Protein AF-A0A317YQX6-F1 (afdb_monomer_lite)

pLDDT: mean 71.32, std 10.93, range [51.88, 89.0]

Structure (mmCIF, N/CA/C/O backbone):
data_AF-A0A317YQX6-F1
#
_entry.id   AF-A0A317YQX6-F1
#
loop_
_atom_site.group_PDB
_atom_site.id
_atom_site.type_symbol
_atom_site.label_atom_id
_atom_site.label_alt_id
_atom_site.label_comp_id
_atom_site.label_asym_id
_atom_site.label_entity_id
_atom_site.label_seq_id
_atom_site.pdbx_PDB_ins_code
_atom_site.Cartn_x
_atom_site.Cartn_y
_atom_site.Cartn_z
_atom_site.occupancy
_atom_site.B_iso_or_equiv
_atom_site.auth_seq_id
_atom_site.auth_comp_id
_atom_site.auth_asym_id
_atom_site.auth_atom_id
_atom_site.pdbx_PDB_model_num
ATOM 1 N N . MET A 1 1 ? -12.286 6.075 16.966 1.00 51.88 1 MET A N 1
ATOM 2 C CA . MET A 1 1 ? -11.481 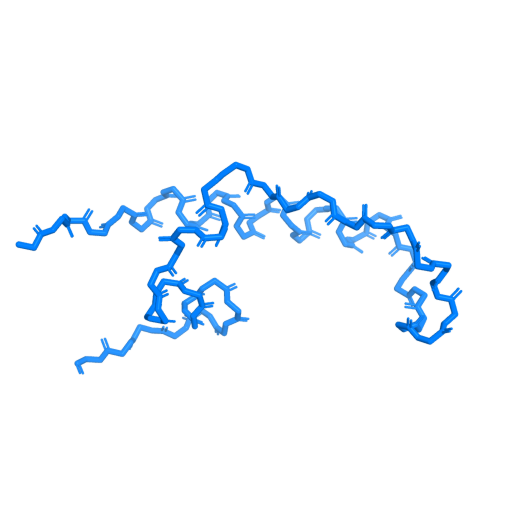5.431 15.905 1.00 51.88 1 MET A CA 1
ATOM 3 C C . MET A 1 1 ? -11.590 6.270 14.645 1.00 51.88 1 MET A C 1
ATOM 5 O O . MET A 1 1 ? -12.709 6.557 14.232 1.00 51.88 1 MET A O 1
ATOM 9 N N . LYS A 1 2 ? -10.463 6.716 14.071 1.00 60.16 2 LYS A N 1
ATOM 10 C CA . LYS A 1 2 ? -10.469 7.268 12.708 1.00 60.16 2 LYS A CA 1
ATOM 11 C C . LYS A 1 2 ? -10.916 6.136 11.777 1.00 60.16 2 LYS A C 1
ATOM 13 O O . LYS A 1 2 ? -10.389 5.034 11.863 1.00 60.16 2 LYS A O 1
ATOM 18 N N . LYS A 1 3 ? -11.952 6.381 10.980 1.00 76.69 3 LYS A N 1
ATOM 19 C CA . LYS A 1 3 ? -12.534 5.386 10.076 1.00 76.69 3 LYS A CA 1
ATOM 20 C C . LYS A 1 3 ? -11.531 5.102 8.956 1.00 76.69 3 LYS A C 1
ATOM 22 O O . LYS A 1 3 ? -11.097 6.040 8.295 1.00 76.69 3 LYS A O 1
ATOM 27 N N . VAL A 1 4 ? -11.162 3.837 8.775 1.00 75.38 4 VAL A N 1
ATOM 28 C CA . VAL A 1 4 ? -10.279 3.413 7.682 1.00 75.38 4 VAL A CA 1
ATOM 29 C C . VAL A 1 4 ? 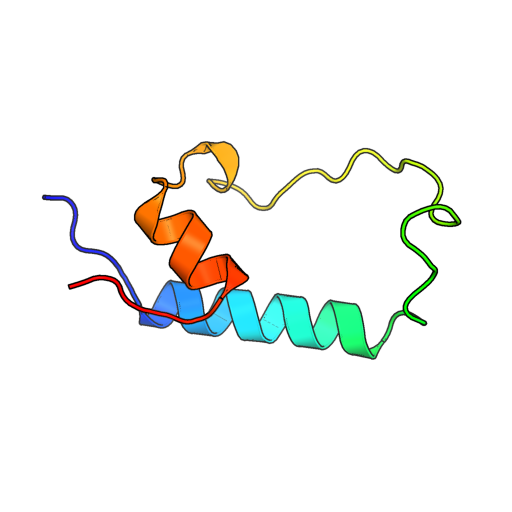-11.025 3.554 6.356 1.00 75.38 4 VAL A C 1
ATOM 31 O O . VAL A 1 4 ? -12.164 3.099 6.223 1.00 75.38 4 VAL A O 1
ATOM 34 N N . ASP A 1 5 ? -10.388 4.211 5.389 1.00 86.94 5 ASP A N 1
ATOM 35 C CA . ASP A 1 5 ? -10.916 4.411 4.041 1.00 86.94 5 ASP A CA 1
ATOM 36 C C . ASP A 1 5 ? -10.356 3.343 3.091 1.00 86.94 5 ASP A C 1
ATOM 38 O O . ASP A 1 5 ? -9.253 3.462 2.555 1.00 86.94 5 ASP A O 1
ATOM 42 N N . TYR A 1 6 ? -11.120 2.266 2.913 1.00 83.19 6 TYR A N 1
ATOM 43 C CA . TYR A 1 6 ? -10.718 1.127 2.083 1.00 83.19 6 TYR A CA 1
ATOM 44 C C . TYR A 1 6 ? -10.690 1.443 0.583 1.00 83.19 6 TYR A C 1
ATOM 46 O O . TYR A 1 6 ? -9.935 0.798 -0.145 1.00 83.19 6 TYR A O 1
ATOM 54 N N . GLU A 1 7 ? -11.458 2.435 0.121 1.00 86.44 7 GLU A N 1
ATOM 55 C CA . GLU A 1 7 ? -11.441 2.852 -1.285 1.00 86.44 7 GLU A CA 1
ATOM 56 C C . GLU A 1 7 ? -10.099 3.511 -1.609 1.00 86.44 7 GLU A C 1
ATOM 58 O O . GLU A 1 7 ? -9.441 3.154 -2.587 1.00 86.44 7 GLU A O 1
ATOM 63 N N . LYS A 1 8 ? -9.617 4.387 -0.717 1.00 86.12 8 LYS A N 1
ATOM 64 C CA . LYS A 1 8 ? -8.289 4.998 -0.850 1.00 86.12 8 LYS A CA 1
ATOM 65 C C . LYS A 1 8 ? -7.174 3.943 -0.893 1.00 86.12 8 LYS A C 1
ATOM 67 O O . LYS A 1 8 ? -6.280 4.033 -1.734 1.00 86.12 8 LYS A O 1
ATOM 72 N N . LEU A 1 9 ? -7.245 2.918 -0.040 1.00 79.75 9 LEU A N 1
ATOM 73 C CA . LEU A 1 9 ? -6.254 1.833 -0.015 1.00 79.75 9 LEU A CA 1
ATOM 74 C C . LEU A 1 9 ? -6.281 0.978 -1.294 1.00 79.75 9 LEU A C 1
ATOM 76 O O . LEU A 1 9 ? -5.230 0.556 -1.779 1.00 79.75 9 LEU A O 1
ATOM 80 N N . TYR A 1 10 ? -7.463 0.748 -1.873 1.00 83.94 10 TYR A N 1
ATOM 81 C CA . TYR A 1 10 ? -7.598 0.028 -3.140 1.00 83.94 10 TYR A CA 1
ATOM 82 C C . TYR A 1 10 ? -6.944 0.783 -4.306 1.00 83.94 10 TYR A C 1
ATOM 84 O O . TYR A 1 10 ? -6.198 0.185 -5.089 1.00 83.94 10 TYR A O 1
ATOM 92 N N . GLN A 1 11 ? -7.156 2.101 -4.387 1.00 89.00 11 GLN A N 1
ATOM 93 C CA . GLN A 1 11 ? -6.526 2.940 -5.411 1.00 89.00 11 GLN A CA 1
ATOM 94 C C . GLN A 1 11 ? -4.996 2.931 -5.280 1.00 89.00 11 GLN A C 1
ATOM 96 O O . GLN A 1 11 ? -4.303 2.671 -6.264 1.00 89.00 11 GLN A O 1
ATOM 101 N N . MET A 1 12 ? -4.466 3.075 -4.058 1.00 84.12 12 MET A N 1
ATOM 102 C CA . MET A 1 12 ? -3.018 3.003 -3.803 1.00 84.12 12 MET A CA 1
ATOM 103 C C . MET A 1 12 ? -2.412 1.663 -4.247 1.00 84.12 12 MET A C 1
ATOM 105 O O . MET A 1 12 ? -1.376 1.632 -4.911 1.00 84.12 12 MET A O 1
ATOM 109 N N . ARG A 1 13 ? -3.073 0.537 -3.944 1.00 79.75 13 ARG A N 1
ATOM 110 C CA . ARG A 1 13 ? -2.603 -0.796 -4.361 1.00 79.75 13 ARG A CA 1
ATOM 111 C C . ARG A 1 13 ? -2.553 -0.944 -5.885 1.00 79.75 13 ARG A C 1
ATOM 113 O O . ARG A 1 13 ? -1.626 -1.566 -6.408 1.00 79.75 13 ARG A O 1
ATOM 120 N N . SER A 1 14 ? -3.548 -0.399 -6.584 1.00 81.38 14 SER A N 1
ATOM 121 C CA . SER A 1 14 ? -3.628 -0.404 -8.050 1.00 81.38 14 SER A CA 1
ATOM 122 C C . SER A 1 14 ? -2.494 0.409 -8.682 1.00 81.38 14 SER A C 1
ATOM 124 O O . SER A 1 14 ? -1.860 -0.051 -9.632 1.00 81.38 14 SER A O 1
ATOM 126 N N . GLU A 1 15 ? -2.181 1.579 -8.124 1.00 83.94 15 GLU A N 1
ATOM 127 C CA . GLU A 1 15 ? -1.065 2.417 -8.577 1.00 83.94 15 GLU A CA 1
ATOM 128 C C . GLU A 1 15 ? 0.289 1.729 -8.376 1.00 83.94 15 GLU A C 1
ATOM 130 O O . GLU A 1 15 ? 1.080 1.660 -9.317 1.00 83.94 15 GLU A O 1
ATOM 135 N N . ILE A 1 16 ? 0.519 1.124 -7.205 1.00 77.81 16 ILE A N 1
ATOM 136 C CA . ILE A 1 16 ? 1.736 0.345 -6.924 1.00 77.81 16 ILE A CA 1
ATOM 137 C C . ILE A 1 16 ? 1.875 -0.813 -7.920 1.00 77.81 16 ILE A C 1
ATOM 139 O O . ILE A 1 16 ? 2.936 -0.992 -8.512 1.00 77.81 16 ILE A O 1
ATOM 143 N N . HIS A 1 17 ? 0.803 -1.569 -8.173 1.00 75.06 17 HIS A N 1
ATOM 144 C CA . HIS A 1 17 ? 0.841 -2.669 -9.142 1.00 75.06 17 HIS A CA 1
ATOM 145 C C . HIS A 1 17 ? 1.162 -2.201 -10.563 1.00 75.06 17 HIS A C 1
ATOM 147 O O . HIS A 1 17 ? 1.895 -2.886 -11.274 1.00 75.06 17 HIS A O 1
ATOM 153 N N . LYS A 1 18 ? 0.637 -1.046 -10.991 1.00 78.25 18 LYS A N 1
ATOM 154 C CA . LYS A 1 18 ? 0.974 -0.468 -12.300 1.00 78.25 18 LYS A CA 1
ATOM 155 C C . LYS A 1 18 ? 2.450 -0.077 -12.370 1.00 78.25 18 LYS A C 1
ATOM 157 O O . LYS A 1 18 ? 3.122 -0.464 -13.320 1.00 78.25 18 LYS A O 1
ATOM 162 N N . LEU A 1 19 ? 2.965 0.600 -11.342 1.00 71.88 19 LEU A N 1
ATOM 163 C CA . LEU A 1 19 ? 4.380 0.983 -11.250 1.00 71.88 19 LEU A CA 1
ATOM 164 C C . LEU A 1 19 ? 5.318 -0.233 -11.265 1.00 71.88 19 LEU A C 1
ATOM 166 O O . LEU A 1 19 ? 6.388 -0.176 -11.868 1.00 71.88 19 LEU A O 1
ATOM 170 N N . LEU A 1 20 ? 4.911 -1.333 -10.627 1.00 65.25 20 LEU A N 1
ATOM 171 C CA . LEU A 1 20 ? 5.674 -2.581 -10.593 1.00 65.25 20 L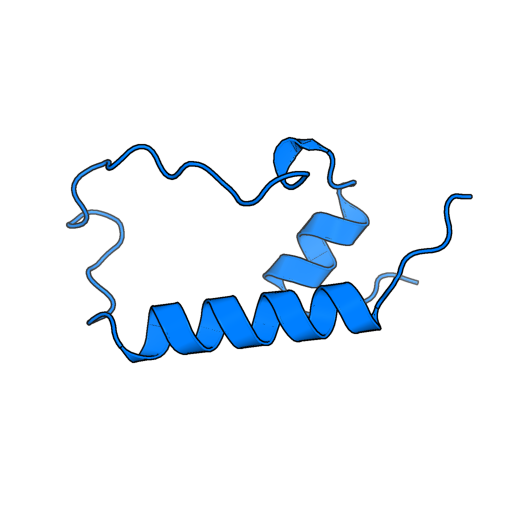EU A CA 1
ATOM 172 C C . LEU A 1 20 ? 5.589 -3.378 -11.899 1.00 65.25 20 LEU A C 1
ATOM 174 O O . LEU A 1 20 ? 6.537 -4.076 -12.231 1.00 65.25 20 LEU A O 1
ATOM 178 N N . LYS A 1 21 ? 4.487 -3.283 -12.652 1.00 67.12 21 LYS A N 1
ATOM 179 C CA . LYS A 1 21 ? 4.318 -4.003 -13.925 1.00 67.12 21 LYS A CA 1
ATOM 180 C C . LYS A 1 21 ? 5.238 -3.472 -15.029 1.00 67.12 21 LYS A C 1
ATOM 182 O O . LYS A 1 21 ? 5.682 -4.252 -15.869 1.00 67.12 21 LYS A O 1
ATOM 187 N N . ASP A 1 22 ? 5.518 -2.169 -15.016 1.00 61.69 22 ASP A N 1
ATOM 188 C CA . ASP A 1 22 ? 6.352 -1.512 -16.031 1.00 61.69 22 ASP A CA 1
ATOM 189 C C . ASP A 1 22 ? 7.853 -1.566 -15.699 1.00 61.69 22 ASP A C 1
ATOM 191 O O . ASP A 1 22 ? 8.698 -1.437 -16.589 1.00 61.69 22 ASP A O 1
ATOM 195 N N . ARG A 1 23 ? 8.215 -1.808 -14.434 1.00 58.16 23 ARG A N 1
ATOM 196 C CA . ARG A 1 23 ? 9.599 -2.090 -14.049 1.00 58.16 23 ARG A CA 1
ATOM 197 C C . ARG A 1 23 ? 9.855 -3.585 -14.229 1.00 58.16 23 ARG A C 1
ATOM 199 O O . ARG A 1 23 ? 9.141 -4.409 -13.669 1.00 58.16 23 ARG A O 1
ATOM 206 N N . LYS A 1 24 ? 10.916 -3.966 -14.957 1.00 57.28 24 LYS A N 1
ATOM 207 C CA . LYS A 1 24 ? 11.541 -5.278 -14.712 1.00 57.28 24 LYS A CA 1
ATOM 208 C C . LYS A 1 24 ? 11.762 -5.335 -13.204 1.00 57.28 24 LYS A C 1
ATOM 210 O O . LYS A 1 24 ? 12.413 -4.432 -12.683 1.00 57.28 24 LYS A O 1
ATOM 215 N N . LEU A 1 25 ? 11.157 -6.312 -12.530 1.00 56.72 25 LEU A N 1
ATOM 216 C CA . LEU A 1 25 ? 11.396 -6.591 -11.119 1.00 56.72 25 LEU A CA 1
ATOM 217 C C . LEU A 1 25 ? 12.881 -6.945 -10.998 1.00 56.72 25 LEU A C 1
ATOM 219 O O . LEU A 1 25 ? 13.264 -8.098 -11.159 1.00 56.72 25 LEU A O 1
ATOM 223 N N . LEU A 1 26 ? 13.721 -5.918 -10.888 1.00 52.56 26 LEU A N 1
ATOM 224 C CA . LEU A 1 26 ? 15.112 -6.050 -10.507 1.00 52.56 26 LEU A CA 1
ATOM 225 C C . LEU A 1 26 ? 15.091 -6.680 -9.122 1.00 52.56 26 LEU A C 1
ATOM 227 O O . LEU A 1 26 ? 14.256 -6.297 -8.292 1.00 52.56 26 LEU A O 1
ATOM 231 N N . ASP A 1 27 ? 15.963 -7.658 -8.902 1.00 56.25 27 ASP A N 1
ATOM 232 C CA . ASP A 1 27 ? 16.149 -8.198 -7.566 1.00 56.25 27 ASP A CA 1
ATOM 233 C C . ASP A 1 27 ? 16.406 -7.035 -6.607 1.00 56.25 27 ASP A C 1
ATOM 235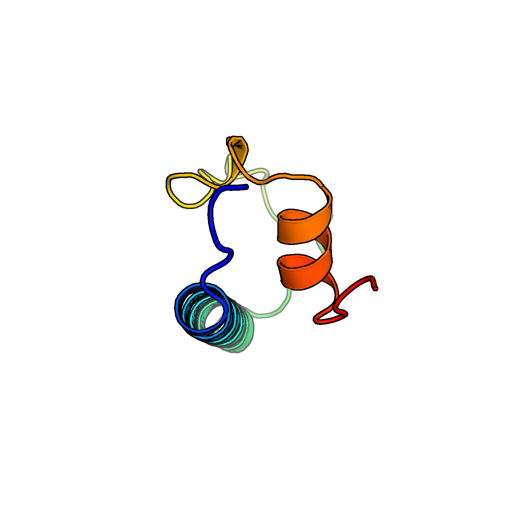 O O . ASP A 1 27 ? 17.086 -6.064 -6.942 1.00 56.25 27 ASP A O 1
ATOM 239 N N . VAL A 1 28 ? 15.803 -7.102 -5.419 1.00 59.31 28 VAL A N 1
ATOM 240 C CA . VAL A 1 28 ? 15.889 -6.023 -4.418 1.00 59.31 28 VAL A CA 1
ATOM 241 C C . VAL A 1 28 ? 17.350 -5.707 -4.076 1.00 59.31 28 VAL A C 1
ATOM 243 O O . VAL A 1 28 ? 17.670 -4.571 -3.743 1.00 59.31 28 VAL A O 1
ATOM 246 N N . GLU A 1 29 ? 18.231 -6.698 -4.219 1.00 57.69 29 GLU A N 1
ATOM 247 C CA . GLU A 1 29 ? 19.680 -6.591 -4.030 1.00 57.69 29 GLU A CA 1
ATOM 248 C C . GLU A 1 29 ? 20.409 -5.871 -5.183 1.00 57.69 29 GLU A C 1
ATOM 250 O O . GLU A 1 29 ? 21.459 -5.274 -4.953 1.00 57.69 29 GLU A O 1
ATOM 255 N N . ASP A 1 30 ? 19.844 -5.879 -6.396 1.00 59.28 30 ASP A N 1
ATOM 256 C CA . ASP A 1 30 ? 20.394 -5.238 -7.602 1.00 59.28 30 ASP A CA 1
ATOM 257 C C . ASP A 1 30 ? 19.848 -3.820 -7.830 1.00 59.28 30 ASP A C 1
ATOM 259 O O . ASP A 1 30 ? 20.348 -3.074 -8.681 1.00 59.28 30 ASP A O 1
ATOM 263 N N . LEU A 1 31 ? 18.803 -3.429 -7.096 1.00 58.78 31 LEU A N 1
ATOM 264 C CA . LEU A 1 31 ? 18.319 -2.059 -7.118 1.00 58.78 31 LEU A CA 1
ATOM 265 C C . LEU A 1 31 ? 19.346 -1.176 -6.397 1.00 58.78 31 LEU A C 1
ATOM 267 O O . LEU A 1 31 ? 19.620 -1.405 -5.215 1.00 58.78 31 LEU A O 1
ATOM 271 N N . PRO A 1 32 ? 19.908 -0.139 -7.054 1.00 57.72 32 PRO A N 1
ATOM 272 C CA . PRO A 1 32 ? 20.620 0.884 -6.307 1.00 57.72 32 PRO A CA 1
ATOM 273 C C . PRO A 1 32 ? 19.670 1.377 -5.216 1.00 57.72 32 PRO A C 1
ATOM 275 O O . PRO A 1 32 ? 18.476 1.539 -5.481 1.00 57.72 32 PRO A O 1
ATOM 278 N N . ILE A 1 33 ? 20.181 1.577 -3.998 1.00 55.22 33 ILE A N 1
ATOM 279 C CA . ILE A 1 33 ? 19.416 2.173 -2.897 1.00 55.22 33 ILE A CA 1
ATOM 280 C C . ILE A 1 33 ? 19.132 3.629 -3.289 1.00 55.22 33 ILE A C 1
ATOM 282 O O . ILE A 1 33 ? 19.763 4.572 -2.816 1.00 55.22 33 ILE A O 1
ATOM 286 N N . GLU A 1 34 ? 18.207 3.828 -4.219 1.00 56.59 34 GLU A N 1
ATOM 287 C CA . GLU A 1 34 ? 17.484 5.067 -4.343 1.00 56.59 34 GLU A CA 1
ATOM 288 C C . GLU A 1 34 ? 16.637 5.118 -3.088 1.00 56.59 34 GLU A C 1
ATOM 290 O O . GLU A 1 34 ? 15.781 4.263 -2.855 1.00 56.59 34 GLU A O 1
AT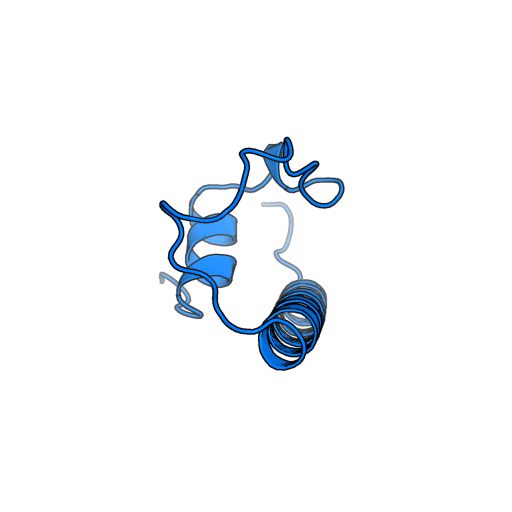OM 295 N N . THR A 1 35 ? 16.940 6.086 -2.230 1.00 53.41 35 THR A N 1
ATOM 296 C CA . THR A 1 35 ? 16.087 6.452 -1.109 1.00 53.41 35 THR A CA 1
ATOM 297 C C . THR A 1 35 ? 14.668 6.612 -1.637 1.00 53.41 35 THR A C 1
ATOM 299 O O . THR A 1 35 ? 14.339 7.616 -2.270 1.00 53.41 35 THR A O 1
ATOM 302 N N . PHE A 1 36 ? 13.847 5.584 -1.441 1.00 62.22 36 PHE A N 1
ATOM 303 C CA . PHE A 1 36 ? 12.442 5.633 -1.776 1.00 62.22 36 PHE A CA 1
ATOM 304 C C . PHE A 1 36 ? 11.825 6.650 -0.828 1.00 62.22 36 PHE A C 1
ATOM 306 O O . PHE A 1 36 ? 11.825 6.442 0.384 1.00 62.22 36 PHE A O 1
ATOM 313 N N . ASN A 1 37 ? 11.348 7.768 -1.372 1.00 64.31 37 ASN A N 1
ATOM 314 C CA . ASN A 1 37 ? 10.448 8.632 -0.629 1.00 64.31 37 ASN A CA 1
ATOM 315 C C . ASN A 1 37 ? 9.085 7.952 -0.668 1.00 64.31 37 ASN A C 1
ATOM 317 O O . ASN A 1 37 ? 8.471 7.908 -1.741 1.00 64.31 37 ASN A O 1
ATOM 321 N N . PRO A 1 38 ? 8.622 7.378 0.451 1.00 68.38 38 PRO A N 1
ATOM 322 C CA . PRO A 1 38 ? 7.324 6.754 0.453 1.00 68.38 38 PRO A CA 1
ATOM 323 C C . PRO A 1 38 ? 6.237 7.801 0.219 1.00 68.38 38 PRO A C 1
ATOM 325 O O . PRO A 1 38 ? 6.438 8.997 0.442 1.00 68.38 38 PRO A O 1
ATOM 328 N N . ALA A 1 39 ? 5.085 7.339 -0.266 1.00 73.81 39 ALA A N 1
ATOM 329 C CA . ALA A 1 39 ? 3.938 8.208 -0.487 1.00 73.81 39 ALA A CA 1
ATOM 330 C C . ALA A 1 39 ? 3.586 8.979 0.797 1.00 73.81 39 ALA A C 1
ATOM 332 O O . ALA A 1 39 ? 3.763 8.477 1.910 1.00 73.81 39 ALA A O 1
ATOM 333 N N . GLU A 1 40 ? 3.080 10.202 0.641 1.00 78.31 40 GLU A N 1
ATOM 334 C CA . GLU A 1 40 ? 2.666 11.039 1.768 1.00 78.31 40 GLU A CA 1
ATOM 335 C C . GLU A 1 40 ? 1.712 10.271 2.702 1.00 78.31 40 GLU A C 1
ATOM 337 O O . GLU A 1 40 ? 0.753 9.636 2.254 1.00 78.31 40 GLU A O 1
ATOM 342 N N . GLY A 1 41 ? 2.003 10.298 4.006 1.00 76.56 41 GLY A N 1
ATOM 343 C CA . GLY A 1 41 ? 1.245 9.572 5.029 1.00 76.56 41 GLY A CA 1
ATOM 344 C C . GLY A 1 41 ? 1.617 8.094 5.202 1.00 76.56 41 GLY A C 1
ATOM 345 O O . GLY A 1 41 ? 1.065 7.444 6.084 1.00 76.56 41 GLY A O 1
ATOM 346 N N . PHE A 1 42 ? 2.564 7.545 4.430 1.00 78.50 42 PHE A N 1
ATOM 347 C CA . PHE A 1 42 ? 3.027 6.160 4.602 1.00 78.50 42 PHE A CA 1
ATOM 348 C C . PHE A 1 42 ? 3.663 5.921 5.977 1.00 78.50 42 PHE A C 1
ATOM 350 O O . PHE A 1 42 ? 3.365 4.930 6.633 1.00 78.50 42 PHE A O 1
ATOM 357 N N . SER A 1 43 ? 4.484 6.862 6.450 1.00 79.56 43 SER A N 1
ATOM 358 C CA . SER A 1 43 ? 5.110 6.793 7.780 1.00 79.56 43 SER A CA 1
ATOM 359 C C . SER A 1 43 ? 4.118 6.973 8.936 1.00 79.56 43 SER A C 1
ATOM 361 O O . SER A 1 43 ? 4.486 6.800 10.092 1.00 79.56 43 SER A O 1
ATOM 363 N N . GLU A 1 44 ? 2.877 7.355 8.633 1.00 85.19 44 GLU A N 1
ATOM 364 C CA . GLU A 1 44 ? 1.797 7.581 9.599 1.00 85.19 44 GLU A CA 1
ATOM 365 C C . GLU A 1 44 ? 0.778 6.430 9.596 1.00 85.19 44 GLU A C 1
ATOM 367 O O . GLU A 1 44 ? -0.218 6.482 10.325 1.00 8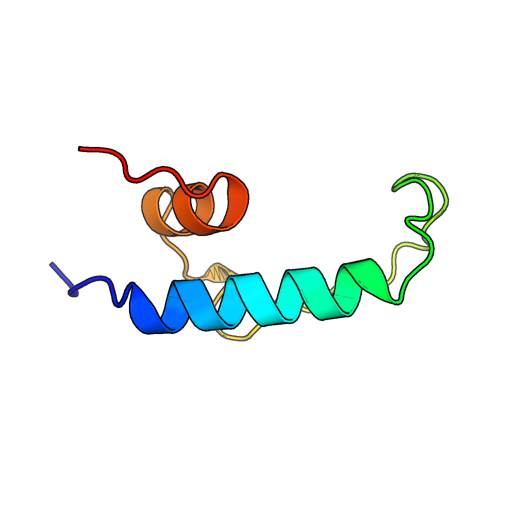5.19 44 GLU A O 1
ATOM 372 N N . LEU A 1 45 ? 0.999 5.402 8.765 1.00 83.69 45 LEU A N 1
ATOM 373 C CA . LEU A 1 45 ? 0.163 4.210 8.730 1.00 83.69 45 LEU A CA 1
ATOM 374 C C . LEU A 1 45 ? 0.250 3.475 10.069 1.00 83.69 45 LEU A C 1
ATOM 376 O O . LEU A 1 45 ? 1.326 3.287 10.631 1.00 83.69 45 LEU A O 1
ATOM 380 N N . THR A 1 46 ? -0.904 3.038 10.568 1.00 83.94 46 THR A N 1
ATOM 381 C CA . THR A 1 46 ? -0.955 2.058 11.653 1.00 83.94 46 THR A CA 1
ATOM 382 C C . THR A 1 46 ? -0.513 0.696 11.131 1.00 83.94 46 THR A C 1
ATOM 384 O O . THR A 1 46 ? -0.636 0.429 9.934 1.00 83.94 46 THR A O 1
ATOM 387 N N . ASP A 1 47 ? -0.081 -0.189 12.028 1.00 80.62 47 ASP A N 1
ATOM 388 C CA . ASP A 1 47 ? 0.329 -1.553 11.669 1.00 80.62 47 ASP A CA 1
ATOM 389 C C . ASP A 1 47 ? -0.761 -2.278 10.860 1.00 80.62 47 ASP A C 1
ATOM 391 O O . ASP A 1 47 ? -0.489 -2.820 9.795 1.00 80.62 47 ASP A O 1
ATOM 395 N N . GLU A 1 48 ? -2.028 -2.157 11.271 1.00 78.88 48 GLU A N 1
ATOM 396 C CA . GLU A 1 48 ? -3.184 -2.711 10.544 1.00 78.88 48 GLU A CA 1
ATOM 397 C C . GLU A 1 48 ? -3.309 -2.158 9.109 1.00 78.88 48 GLU A C 1
ATOM 399 O O . GLU A 1 48 ? -3.590 -2.891 8.157 1.00 78.88 48 GLU A O 1
ATOM 404 N N . ALA A 1 49 ? -3.089 -0.852 8.927 1.00 79.50 49 ALA A N 1
ATOM 405 C CA . ALA A 1 49 ? -3.171 -0.217 7.615 1.00 79.50 49 ALA A CA 1
ATOM 406 C C . ALA A 1 49 ? -1.986 -0.617 6.723 1.00 79.50 49 ALA A C 1
ATOM 408 O O . ALA A 1 49 ? -2.157 -0.801 5.515 1.00 79.50 49 ALA A O 1
ATOM 409 N N . PHE A 1 50 ? -0.805 -0.787 7.318 1.00 81.69 50 PHE A N 1
ATOM 410 C CA . PHE A 1 50 ? 0.386 -1.290 6.645 1.00 81.69 50 PHE A CA 1
ATOM 411 C C . PHE A 1 50 ? 0.221 -2.756 6.213 1.00 81.69 50 PHE A C 1
ATOM 413 O O . PHE A 1 50 ? 0.538 -3.110 5.075 1.00 81.69 50 PHE A O 1
ATOM 420 N N . GLU A 1 51 ? -0.335 -3.606 7.075 1.00 78.81 51 GLU A N 1
ATOM 421 C CA . GLU A 1 51 ? -0.593 -5.017 6.782 1.00 78.81 51 GLU A CA 1
ATOM 422 C C . GLU A 1 51 ? -1.642 -5.202 5.682 1.00 78.81 51 GLU A C 1
ATOM 424 O O . GLU A 1 51 ? -1.427 -5.994 4.761 1.00 78.81 51 GLU A O 1
ATOM 429 N N . TYR A 1 52 ? -2.729 -4.424 5.691 1.00 75.56 52 TYR A N 1
ATOM 430 C CA . TYR A 1 52 ? -3.686 -4.432 4.581 1.00 75.56 52 TYR A CA 1
ATOM 431 C C . TYR A 1 52 ? -3.036 -3.979 3.267 1.00 75.56 52 TYR A C 1
ATOM 433 O O . TYR A 1 52 ? -3.283 -4.569 2.215 1.00 75.56 52 TYR A O 1
ATOM 441 N N . LEU A 1 53 ? -2.187 -2.948 3.309 1.00 77.25 53 LEU A N 1
ATOM 442 C CA . LEU A 1 53 ? -1.488 -2.445 2.126 1.00 77.25 53 LEU A CA 1
ATOM 443 C C . LEU A 1 53 ? -0.500 -3.479 1.561 1.00 77.25 53 LEU A C 1
ATOM 445 O O . LEU A 1 53 ? -0.379 -3.602 0.342 1.00 77.25 53 LEU A O 1
ATOM 449 N N . THR A 1 54 ? 0.146 -4.253 2.436 1.00 74.62 54 THR A N 1
ATOM 450 C CA . THR A 1 54 ? 1.147 -5.267 2.071 1.00 74.62 54 THR A CA 1
ATOM 451 C C . THR A 1 54 ? 0.512 -6.582 1.612 1.00 74.62 54 THR A C 1
ATOM 453 O O . THR A 1 54 ? 0.903 -7.135 0.585 1.00 74.62 54 THR A O 1
ATOM 456 N N . PHE A 1 55 ? -0.484 -7.087 2.343 1.00 76.25 55 PHE A N 1
ATOM 457 C CA . PHE A 1 55 ? -1.019 -8.443 2.165 1.00 76.25 55 PHE A CA 1
ATOM 458 C C . PHE A 1 55 ? -2.454 -8.478 1.623 1.00 76.25 55 PHE A C 1
ATOM 460 O O . PHE A 1 55 ? -2.918 -9.527 1.179 1.00 76.25 55 PHE A O 1
ATOM 467 N N . GLY A 1 56 ? -3.175 -7.351 1.635 1.00 66.81 56 GLY A N 1
ATOM 468 C CA . GLY A 1 56 ? -4.581 -7.284 1.224 1.00 66.81 56 GLY A CA 1
ATOM 469 C C . GLY A 1 56 ? -5.536 -8.023 2.163 1.00 66.81 56 GLY A C 1
ATOM 470 O O . GLY A 1 56 ? -6.666 -8.313 1.771 1.00 66.81 56 GLY A O 1
ATOM 471 N N . VAL A 1 57 ? -5.084 -8.351 3.375 1.00 69.38 57 VAL A N 1
ATOM 472 C CA . VAL A 1 57 ? -5.868 -9.050 4.394 1.00 69.38 57 VAL A CA 1
ATOM 473 C C . VAL A 1 57 ? -6.367 -8.030 5.402 1.00 69.38 57 VAL A C 1
ATOM 475 O O . VAL A 1 57 ? -5.634 -7.144 5.832 1.00 69.38 57 VAL A O 1
ATOM 478 N N . LYS A 1 58 ? -7.642 -8.145 5.754 1.00 63.12 58 LYS A N 1
ATOM 479 C CA . LYS A 1 58 ? -8.263 -7.356 6.807 1.00 63.12 58 LYS A CA 1
ATOM 480 C C . LYS A 1 58 ? -8.219 -8.194 8.082 1.00 63.12 58 LYS A C 1
ATOM 482 O O . LYS A 1 58 ? -8.774 -9.290 8.073 1.00 63.12 58 LYS A O 1
ATOM 487 N N . LEU A 1 59 ? -7.531 -7.725 9.118 1.00 57.53 59 LEU A N 1
ATOM 488 C CA . LEU A 1 59 ? -7.599 -8.370 10.428 1.00 57.53 59 LEU A CA 1
ATOM 489 C C . LEU A 1 59 ? -8.940 -8.015 11.087 1.00 57.53 59 LEU A C 1
ATOM 491 O O . LEU A 1 59 ? -9.389 -6.871 10.991 1.00 57.53 59 LEU A O 1
ATOM 495 N N . GLU A 1 60 ? -9.603 -9.019 11.662 1.00 59.72 60 GLU A N 1
ATOM 496 C CA . GLU A 1 60 ? -10.847 -8.874 12.436 1.00 59.72 60 GLU A CA 1
ATOM 497 C C . GLU A 1 60 ? -10.576 -8.486 13.892 1.00 59.72 60 GLU A C 1
ATOM 499 O O . GLU A 1 60 ? -9.586 -8.997 14.469 1.00 59.72 60 GLU A O 1
#

Radius of gyration: 13.46 Å; chains: 1; bounding box: 33×20×32 Å

Foldseek 3Di:
DPDDDVVVLVVVLVVVVVVVVPDPCDPPVRDDPPPDPDDPCPVVDDPQSVCCSVPVDHDD

Organism: Staphylococcus pseudintermedius (NCBI:txid283734)

Secondary structure (DSSP, 8-state):
-PPP-HHHHHHHHHHHHHHHHHS----TTTS------PPTTGGG--HHHHHHHHH-PPP-

Sequence (60 aa):
MKKVDYEKLYQMRSEIHKLLKDRKLLDVEDLPIETFNPAEGFSELTDEAFEYLTFGVKLE